Protein AF-A0A1S3IAP3-F1 (afdb_monomer_lite)

Structure (mmCIF, N/CA/C/O backbone):
data_AF-A0A1S3IAP3-F1
#
_entry.id   AF-A0A1S3IAP3-F1
#
loop_
_atom_site.group_PDB
_atom_site.id
_atom_site.type_symbol
_atom_site.label_atom_id
_atom_site.label_alt_id
_atom_site.label_comp_id
_atom_site.label_asym_id
_atom_site.label_entity_id
_atom_site.label_seq_id
_atom_site.pdbx_PDB_ins_code
_atom_site.Cartn_x
_atom_site.Cartn_y
_atom_site.Cartn_z
_atom_site.occupancy
_atom_site.B_iso_or_equiv
_atom_site.auth_seq_id
_atom_site.auth_comp_id
_atom_site.auth_asym_id
_atom_site.auth_atom_id
_atom_site.pdbx_PDB_model_num
ATOM 1 N N . MET A 1 1 ? -12.483 -62.844 -21.477 1.00 34.81 1 MET A N 1
ATOM 2 C CA . MET A 1 1 ? -11.259 -63.669 -21.471 1.00 34.81 1 MET A CA 1
ATOM 3 C C . MET A 1 1 ? -10.200 -62.891 -22.234 1.00 34.81 1 MET A C 1
ATOM 5 O O . MET A 1 1 ? -10.450 -62.640 -23.399 1.00 34.81 1 MET A O 1
ATOM 9 N N . ALA A 1 2 ? -9.121 -62.498 -21.538 1.00 40.97 2 ALA A N 1
ATOM 10 C CA . ALA A 1 2 ? -7.840 -61.947 -22.022 1.00 40.97 2 ALA A CA 1
ATOM 11 C C . ALA A 1 2 ? -7.848 -60.667 -22.893 1.00 40.97 2 ALA A C 1
ATOM 13 O O . ALA A 1 2 ? -8.677 -60.525 -23.773 1.00 40.97 2 ALA A O 1
ATOM 14 N N . MET A 1 3 ? -6.914 -59.718 -22.803 1.00 43.91 3 MET A N 1
ATOM 15 C CA . MET A 1 3 ? -5.877 -59.327 -21.836 1.00 43.91 3 MET A CA 1
ATOM 16 C C . MET A 1 3 ? -5.305 -57.982 -22.356 1.00 43.91 3 MET A C 1
ATOM 18 O O . MET A 1 3 ? -5.025 -57.879 -23.541 1.00 43.91 3 MET A O 1
ATOM 22 N N . MET A 1 4 ? -5.073 -57.038 -21.436 1.00 47.75 4 MET A N 1
ATOM 23 C CA . MET A 1 4 ? -3.884 -56.169 -21.285 1.00 47.75 4 MET A CA 1
ATOM 24 C C . MET A 1 4 ? -3.451 -55.109 -22.322 1.00 47.75 4 MET A C 1
ATOM 26 O O . MET A 1 4 ? -3.447 -55.309 -23.528 1.00 47.75 4 MET A O 1
ATOM 30 N N . GLY A 1 5 ? -2.920 -54.014 -21.755 1.00 38.62 5 GLY A N 1
ATOM 31 C CA . GLY A 1 5 ? -2.067 -53.009 -22.403 1.00 38.62 5 GLY A CA 1
ATOM 32 C C . GLY A 1 5 ? -2.222 -51.613 -21.781 1.00 38.62 5 GLY A C 1
ATOM 33 O O . GLY A 1 5 ? -2.764 -50.726 -22.419 1.00 38.62 5 GLY A O 1
ATOM 34 N N . ASN A 1 6 ? -2.037 -51.459 -20.464 1.00 42.66 6 ASN A N 1
ATOM 35 C CA . ASN A 1 6 ? -0.912 -50.733 -19.841 1.00 42.66 6 ASN A CA 1
ATOM 36 C C . ASN A 1 6 ? -0.518 -49.390 -20.493 1.00 42.66 6 ASN A C 1
ATOM 38 O O . ASN A 1 6 ? 0.236 -49.363 -21.459 1.00 42.66 6 ASN A O 1
ATOM 42 N N . GLY A 1 7 ? -0.904 -48.290 -19.841 1.00 36.81 7 GLY A N 1
ATOM 43 C CA . GLY A 1 7 ? -0.199 -47.008 -19.883 1.00 36.81 7 GLY A CA 1
ATOM 44 C C . GLY A 1 7 ? 0.104 -46.584 -18.448 1.00 36.81 7 GLY A C 1
ATOM 45 O O . GLY A 1 7 ? -0.775 -46.085 -17.753 1.00 36.81 7 GLY A O 1
ATOM 46 N N . HIS A 1 8 ? 1.316 -46.883 -17.979 1.00 34.72 8 HIS A N 1
ATOM 47 C CA . HIS A 1 8 ? 1.841 -46.368 -16.719 1.00 34.72 8 HIS A CA 1
ATOM 48 C C . HIS A 1 8 ? 2.281 -44.914 -16.916 1.00 34.72 8 HIS A C 1
ATOM 50 O O . HIS A 1 8 ? 3.055 -44.638 -17.823 1.00 34.72 8 HIS A O 1
ATOM 56 N N . SER A 1 9 ? 1.837 -44.073 -15.983 1.00 40.88 9 SER A N 1
ATOM 57 C CA . SER A 1 9 ? 2.619 -43.051 -15.280 1.00 40.88 9 SER A CA 1
ATOM 58 C C . SER A 1 9 ? 3.345 -41.987 -16.106 1.00 40.88 9 SER A C 1
ATOM 60 O O . SER A 1 9 ? 4.459 -42.218 -16.558 1.00 40.88 9 SER A O 1
ATOM 62 N N . GLU A 1 10 ? 2.839 -40.757 -16.045 1.00 35.25 10 GLU A N 1
ATOM 63 C CA . GLU A 1 10 ? 3.710 -39.596 -15.845 1.00 35.25 10 GLU A CA 1
ATOM 64 C C . GLU A 1 10 ? 3.223 -38.838 -14.605 1.00 35.25 10 GLU A C 1
ATOM 66 O O . GLU A 1 10 ? 2.123 -38.293 -14.549 1.00 35.25 10 GLU A O 1
ATOM 71 N N . ASN A 1 11 ? 4.043 -38.925 -13.556 1.00 42.56 11 ASN A N 1
ATOM 72 C CA . ASN A 1 11 ? 3.996 -38.043 -12.404 1.00 42.56 11 ASN A CA 1
ATOM 73 C C . ASN A 1 11 ? 4.463 -36.666 -12.879 1.00 42.56 11 ASN A C 1
ATOM 75 O O . ASN A 1 11 ? 5.667 -36.410 -12.899 1.00 42.56 11 ASN A O 1
ATOM 79 N N . ASP A 1 12 ? 3.534 -35.773 -13.202 1.00 37.31 12 ASP A N 1
ATOM 80 C CA . ASP A 1 12 ? 3.848 -34.349 -13.246 1.00 37.31 12 ASP A CA 1
ATOM 81 C C . ASP A 1 12 ? 3.855 -33.818 -11.817 1.00 37.31 12 ASP A C 1
ATOM 83 O O . ASP A 1 12 ? 2.890 -33.263 -11.292 1.00 37.31 12 ASP A O 1
ATOM 87 N N . GLN A 1 13 ? 5.000 -34.014 -11.172 1.00 49.41 13 GLN A N 1
ATOM 88 C CA . GLN A 1 13 ? 5.399 -33.229 -10.022 1.00 49.41 13 GLN A CA 1
ATOM 89 C C . GLN A 1 13 ? 5.655 -31.793 -10.497 1.00 49.41 13 GLN A C 1
ATOM 91 O O . GLN A 1 13 ? 6.796 -31.362 -10.658 1.00 49.41 13 GLN A O 1
ATOM 96 N N . GLN A 1 14 ? 4.583 -31.038 -10.741 1.00 45.03 14 GLN A N 1
ATOM 97 C CA . GLN A 1 14 ? 4.664 -29.586 -10.788 1.00 45.03 14 GLN A CA 1
ATOM 98 C C . GLN A 1 14 ? 4.862 -29.105 -9.356 1.00 45.03 14 GLN A C 1
ATOM 100 O O . GLN A 1 14 ? 3.921 -28.859 -8.607 1.00 45.03 14 GLN A O 1
ATOM 105 N N . ASN A 1 15 ? 6.138 -29.011 -8.983 1.00 41.91 15 ASN A N 1
ATOM 106 C CA . ASN A 1 15 ? 6.604 -28.121 -7.936 1.00 41.91 15 ASN A CA 1
ATOM 107 C C . ASN A 1 15 ? 6.193 -26.697 -8.340 1.00 41.91 15 ASN A C 1
ATOM 109 O O . ASN A 1 15 ? 6.953 -25.985 -8.997 1.00 41.91 15 ASN A O 1
ATOM 113 N N . GLY A 1 16 ? 4.964 -26.310 -8.001 1.00 41.41 16 GLY A N 1
ATOM 114 C CA . GLY A 1 16 ? 4.603 -24.910 -7.893 1.00 41.41 16 GLY A CA 1
ATOM 115 C C . GLY A 1 16 ? 5.499 -24.332 -6.813 1.00 41.41 16 GLY A C 1
ATOM 116 O O . GLY A 1 16 ? 5.440 -24.757 -5.662 1.00 41.41 16 GLY A O 1
ATOM 117 N N . LEU A 1 17 ? 6.408 -23.445 -7.199 1.00 49.69 17 LEU A N 1
ATOM 118 C CA . LEU A 1 17 ? 7.037 -22.559 -6.239 1.00 49.69 17 LEU A CA 1
ATOM 119 C C . LEU A 1 17 ? 5.886 -21.736 -5.664 1.00 49.69 17 LEU A C 1
ATOM 121 O O . LEU A 1 17 ? 5.361 -20.854 -6.339 1.00 49.69 17 LEU A O 1
ATOM 125 N N . ASP A 1 18 ? 5.422 -22.106 -4.474 1.00 51.38 18 ASP A N 1
ATOM 126 C CA . ASP A 1 18 ? 4.515 -21.276 -3.699 1.00 51.38 18 ASP A CA 1
ATOM 127 C C . ASP A 1 18 ? 5.297 -20.000 -3.343 1.00 51.38 18 ASP A C 1
ATOM 129 O O . ASP A 1 18 ? 5.931 -19.909 -2.290 1.00 51.38 18 ASP A O 1
ATOM 133 N N . ASP A 1 19 ? 5.273 -19.011 -4.243 1.00 53.91 19 ASP A N 1
ATOM 134 C CA . ASP A 1 19 ? 5.848 -17.667 -4.057 1.00 53.91 19 ASP A CA 1
ATOM 135 C C . ASP A 1 19 ? 5.247 -16.949 -2.823 1.00 53.91 19 ASP A C 1
ATOM 137 O O . ASP A 1 19 ? 5.746 -15.914 -2.379 1.00 53.91 19 ASP A O 1
ATOM 141 N N . ASP A 1 20 ? 4.202 -17.534 -2.229 1.00 66.88 20 ASP A N 1
ATOM 142 C CA . ASP A 1 20 ? 3.494 -17.073 -1.039 1.00 66.88 20 ASP A CA 1
ATOM 143 C C . ASP A 1 20 ? 4.050 -17.633 0.291 1.00 66.88 20 ASP A C 1
ATOM 145 O O . ASP A 1 20 ? 3.582 -17.237 1.367 1.00 66.88 20 ASP A O 1
ATOM 149 N N . VAL A 1 21 ? 5.045 -18.535 0.275 1.00 76.06 21 VAL A N 1
ATOM 150 C CA . VAL A 1 21 ? 5.647 -19.053 1.518 1.00 76.06 21 VAL A CA 1
ATOM 151 C C . VAL A 1 21 ? 6.602 -18.017 2.102 1.00 76.06 21 VAL A C 1
ATOM 153 O O . VAL A 1 21 ? 7.780 -17.928 1.759 1.00 76.06 21 VAL A O 1
ATOM 156 N N . ILE A 1 22 ? 6.083 -17.232 3.043 1.00 79.38 22 ILE A N 1
ATOM 157 C CA . ILE A 1 22 ? 6.888 -16.339 3.877 1.00 79.38 22 ILE A CA 1
ATOM 158 C C . ILE A 1 22 ? 7.866 -17.199 4.692 1.00 79.38 22 ILE A C 1
ATOM 160 O O . ILE A 1 22 ? 7.407 -18.034 5.478 1.00 79.38 22 ILE A O 1
ATOM 164 N N . PRO A 1 23 ? 9.192 -16.996 4.576 1.00 86.88 23 PRO A N 1
ATOM 165 C CA . PRO A 1 23 ? 10.137 -17.803 5.331 1.00 86.88 23 PRO A CA 1
ATOM 166 C C . PRO A 1 23 ? 9.938 -17.613 6.841 1.00 86.88 23 PRO A C 1
ATOM 168 O O . PRO A 1 23 ? 9.721 -16.492 7.309 1.00 86.88 23 PRO A O 1
ATOM 171 N N . GLU A 1 24 ? 10.046 -18.701 7.607 1.00 81.50 24 GLU A N 1
ATOM 172 C CA . GLU A 1 24 ? 9.857 -18.714 9.070 1.00 81.50 24 GLU A CA 1
ATOM 173 C C . GLU A 1 24 ? 10.709 -17.655 9.791 1.00 81.50 24 GLU A C 1
ATOM 175 O O . GLU A 1 24 ? 10.242 -16.981 10.711 1.00 81.50 24 GLU A O 1
ATOM 180 N N . GLU A 1 25 ? 11.927 -17.416 9.298 1.00 86.81 25 GLU A N 1
ATOM 181 C CA . GLU A 1 25 ? 12.835 -16.368 9.788 1.00 86.81 25 GLU A CA 1
ATOM 182 C C . GLU A 1 25 ? 12.230 -14.949 9.754 1.00 86.81 25 GLU A C 1
ATOM 184 O O . GLU A 1 25 ? 12.555 -14.114 10.599 1.00 86.81 25 GLU A O 1
ATOM 189 N N . TRP A 1 26 ? 11.308 -14.664 8.828 1.00 90.88 26 TRP A N 1
ATOM 190 C CA . TRP A 1 26 ? 10.674 -13.349 8.694 1.00 90.88 26 TRP A CA 1
ATOM 191 C C . TRP A 1 26 ? 9.426 -13.189 9.557 1.00 90.88 26 TRP A C 1
ATOM 193 O O . TRP A 1 26 ? 8.961 -12.058 9.747 1.00 90.88 26 TRP A O 1
ATOM 203 N N . LEU A 1 27 ? 8.863 -14.273 10.102 1.00 91.19 27 LEU A N 1
ATOM 204 C CA . LEU A 1 27 ? 7.590 -14.200 10.820 1.00 91.19 27 LEU A CA 1
ATOM 205 C C . LEU A 1 27 ? 7.675 -13.317 12.064 1.00 91.19 27 LEU A C 1
ATOM 207 O O . LEU A 1 27 ? 6.734 -12.570 12.348 1.00 91.19 27 LEU A O 1
ATOM 211 N N . GLU A 1 28 ? 8.789 -13.365 12.793 1.00 92.56 28 GLU A N 1
ATOM 212 C CA . GLU A 1 28 ? 8.996 -12.512 13.966 1.00 92.56 28 GLU A CA 1
ATOM 213 C C . GLU A 1 28 ? 9.052 -11.032 13.589 1.00 92.56 28 GLU A C 1
ATOM 215 O O . GLU A 1 28 ? 8.376 -10.203 14.204 1.00 92.56 28 GLU A O 1
ATOM 220 N N . GLU A 1 29 ? 9.782 -10.700 12.526 1.00 94.00 29 GLU A N 1
ATOM 221 C CA . GLU A 1 29 ? 9.898 -9.332 12.029 1.00 94.00 29 GLU A CA 1
ATOM 222 C C . GLU A 1 29 ? 8.550 -8.808 11.511 1.00 94.00 29 GLU A C 1
ATOM 224 O O . GLU A 1 29 ? 8.165 -7.670 11.791 1.00 94.00 29 GLU A O 1
ATOM 229 N N . ILE A 1 30 ? 7.771 -9.647 10.826 1.00 92.62 30 ILE A N 1
ATOM 230 C CA . ILE A 1 30 ? 6.413 -9.306 10.384 1.00 92.62 30 ILE A CA 1
ATOM 231 C C . ILE A 1 30 ? 5.500 -9.054 11.585 1.00 92.62 30 ILE A C 1
ATOM 233 O O . ILE A 1 30 ? 4.775 -8.054 11.597 1.00 92.62 30 ILE A O 1
ATOM 237 N N . ARG A 1 31 ? 5.543 -9.914 12.614 1.00 94.06 31 ARG A N 1
ATOM 238 C CA . ARG A 1 31 ? 4.785 -9.705 13.859 1.00 94.06 31 ARG A CA 1
ATOM 239 C C . ARG A 1 31 ? 5.180 -8.385 14.519 1.00 94.06 31 ARG A C 1
ATOM 241 O O . ARG A 1 31 ? 4.299 -7.604 14.881 1.00 94.06 31 ARG A O 1
ATOM 248 N N . ARG A 1 32 ? 6.482 -8.097 14.615 1.00 96.06 32 ARG A N 1
ATOM 249 C CA . ARG A 1 32 ? 7.010 -6.849 15.183 1.00 96.06 32 ARG A CA 1
ATOM 250 C C . ARG A 1 32 ? 6.515 -5.622 14.414 1.00 96.06 32 ARG A C 1
ATOM 252 O O . ARG A 1 32 ? 6.041 -4.668 15.031 1.00 96.06 32 ARG A O 1
ATOM 259 N N . ARG A 1 33 ? 6.568 -5.651 13.078 1.00 95.06 33 ARG A N 1
ATOM 260 C CA . ARG A 1 33 ? 6.071 -4.564 12.214 1.00 95.06 33 ARG A CA 1
ATOM 261 C C . ARG A 1 33 ? 4.568 -4.351 12.371 1.00 95.06 33 ARG A C 1
ATOM 263 O O . ARG A 1 33 ? 4.140 -3.214 12.554 1.00 95.06 33 ARG A O 1
ATOM 270 N N . LYS A 1 34 ? 3.774 -5.428 12.356 1.00 93.44 34 LYS A N 1
ATOM 271 C CA . LYS A 1 34 ? 2.315 -5.359 12.557 1.00 93.44 34 LYS A CA 1
ATOM 272 C C . LYS A 1 34 ? 1.960 -4.760 13.920 1.00 93.44 34 LYS A C 1
ATOM 274 O O . LYS A 1 34 ? 1.094 -3.891 13.986 1.00 93.44 34 LYS A O 1
ATOM 279 N N . LYS A 1 35 ? 2.663 -5.171 14.982 1.00 95.75 35 LYS A N 1
ATOM 280 C CA . LYS A 1 35 ? 2.482 -4.622 16.332 1.00 95.75 35 LYS A CA 1
ATOM 281 C C . LYS A 1 35 ? 2.754 -3.116 16.372 1.00 95.75 35 LYS A C 1
ATOM 283 O O . LYS A 1 35 ? 1.900 -2.367 16.833 1.00 95.75 35 LYS A O 1
ATOM 288 N N . LEU A 1 36 ? 3.886 -2.674 15.820 1.00 95.00 36 LEU A N 1
ATOM 289 C CA . LEU A 1 36 ? 4.257 -1.256 15.783 1.00 95.00 36 LEU A CA 1
ATOM 290 C C . LEU A 1 36 ? 3.219 -0.398 15.042 1.00 95.00 36 LEU A C 1
ATOM 292 O O . LEU A 1 36 ? 2.879 0.691 15.500 1.00 95.00 36 LEU A O 1
ATOM 296 N N . VAL A 1 37 ? 2.692 -0.892 13.918 1.00 90.12 37 VAL A N 1
ATOM 297 C CA . VAL A 1 37 ? 1.625 -0.201 13.179 1.00 90.12 37 VAL A CA 1
ATOM 298 C C . VAL A 1 37 ? 0.346 -0.115 14.016 1.00 90.12 37 VAL A C 1
ATOM 300 O O . VAL A 1 37 ? -0.242 0.961 14.093 1.00 90.12 37 VAL A O 1
ATOM 303 N N . SER A 1 38 ? -0.057 -1.202 14.685 1.00 89.81 38 SER A N 1
ATOM 304 C CA . SER A 1 38 ? -1.244 -1.211 15.556 1.00 89.81 38 SER A CA 1
ATOM 305 C C . SER A 1 38 ? -1.135 -0.179 16.678 1.00 89.81 38 SER A C 1
ATOM 307 O O . SER A 1 38 ? -2.026 0.652 16.839 1.00 89.81 38 SER A O 1
ATOM 309 N N . GLU A 1 39 ? -0.012 -0.176 17.401 1.00 93.06 39 GLU A N 1
ATOM 310 C CA . GLU A 1 39 ? 0.241 0.750 18.512 1.00 93.06 39 GLU A CA 1
ATOM 311 C C . GLU A 1 39 ? 0.240 2.213 18.046 1.00 93.06 39 GLU A C 1
ATOM 313 O O . GLU A 1 39 ? -0.314 3.090 18.714 1.00 93.06 39 GLU A O 1
ATOM 318 N N . ALA A 1 40 ? 0.820 2.491 16.874 1.00 90.38 40 ALA A N 1
ATOM 319 C CA . ALA A 1 40 ? 0.783 3.823 16.283 1.00 90.38 40 ALA A CA 1
ATOM 320 C C . ALA A 1 40 ? -0.655 4.244 15.931 1.00 90.38 40 ALA A C 1
ATOM 322 O O . ALA A 1 40 ? -1.085 5.335 16.310 1.00 90.38 40 ALA A O 1
ATOM 323 N N . CYS A 1 41 ? -1.421 3.386 15.252 1.00 85.38 41 CYS A N 1
ATOM 324 C CA . CYS A 1 41 ? -2.815 3.662 14.895 1.00 85.38 41 CYS A CA 1
ATOM 325 C C . CYS A 1 41 ? -3.698 3.912 16.129 1.00 85.38 41 CYS A C 1
ATOM 327 O O . CYS A 1 41 ? -4.508 4.844 16.131 1.00 85.38 41 CYS A O 1
ATOM 329 N N . GLU A 1 42 ? -3.512 3.128 17.195 1.00 87.75 42 GLU A N 1
ATOM 330 C CA . GLU A 1 42 ? -4.200 3.313 18.477 1.00 87.75 42 GLU A CA 1
ATOM 331 C C . GLU A 1 42 ? -3.848 4.658 19.118 1.00 87.75 42 GLU A C 1
ATOM 333 O O . GLU A 1 42 ? -4.742 5.420 19.498 1.00 87.75 42 GLU A O 1
ATOM 338 N N . LYS A 1 43 ? -2.553 4.996 19.172 1.00 89.31 43 LYS A N 1
ATOM 339 C CA . LYS A 1 43 ? -2.064 6.257 19.745 1.00 89.31 43 LYS A CA 1
ATOM 340 C C . LYS A 1 43 ? -2.643 7.481 19.041 1.00 89.31 43 LYS A C 1
ATOM 342 O O . LYS A 1 43 ? -3.042 8.437 19.705 1.00 89.31 43 LYS A O 1
ATOM 347 N N . TYR A 1 44 ? -2.681 7.467 17.710 1.00 83.12 44 TYR A N 1
ATOM 348 C CA . TYR A 1 44 ? -3.148 8.608 16.919 1.00 83.12 44 TYR A CA 1
ATOM 349 C C . TYR A 1 44 ? -4.664 8.606 16.680 1.00 83.12 44 TYR A C 1
ATOM 351 O O . TYR A 1 44 ? -5.150 9.471 15.953 1.00 83.12 44 TYR A O 1
ATOM 359 N N . LYS A 1 45 ? -5.412 7.675 17.303 1.00 69.06 45 LYS A N 1
ATOM 360 C CA . LYS A 1 45 ? -6.866 7.500 17.137 1.00 69.06 45 LYS A CA 1
ATOM 361 C C . LYS A 1 45 ? -7.279 7.625 15.675 1.00 69.06 45 LYS A C 1
ATOM 363 O O . LYS A 1 45 ? -8.243 8.327 15.363 1.00 69.06 45 LYS A O 1
ATOM 368 N N . SER A 1 46 ? -6.524 6.988 14.779 1.00 68.00 46 SER A N 1
ATOM 369 C CA . SER A 1 46 ? -6.876 6.972 13.365 1.00 68.00 46 SER A CA 1
ATOM 370 C C . SER A 1 46 ? -8.295 6.427 13.277 1.00 68.00 46 SER A C 1
ATOM 372 O O . SER A 1 46 ? -8.529 5.263 13.615 1.00 68.00 46 SER A O 1
ATOM 374 N N . VAL A 1 47 ? -9.248 7.296 12.927 1.00 68.88 47 VAL A N 1
ATOM 375 C CA . VAL A 1 47 ? -10.637 6.898 12.725 1.00 68.88 47 VAL A CA 1
ATOM 376 C C . VAL A 1 47 ? -10.574 5.735 11.750 1.00 68.88 47 VAL A C 1
ATOM 378 O O . VAL A 1 47 ? -9.960 5.851 10.689 1.00 68.88 47 VAL A O 1
ATOM 381 N N . LYS A 1 48 ? -11.126 4.585 12.143 1.00 70.31 48 LYS A N 1
ATOM 382 C CA . LYS A 1 48 ? -11.256 3.443 11.241 1.00 70.31 48 LYS A CA 1
ATOM 383 C C . LYS A 1 48 ? -12.307 3.829 10.211 1.00 70.31 48 LYS A C 1
ATOM 385 O O . LYS A 1 48 ? -13.485 3.535 10.388 1.00 70.31 48 LYS A O 1
ATOM 390 N N . ILE A 1 49 ? -11.890 4.586 9.202 1.00 72.62 49 ILE A N 1
ATOM 391 C CA . ILE A 1 49 ? -12.768 5.002 8.123 1.00 72.62 49 ILE A CA 1
ATOM 392 C C . ILE A 1 49 ? -12.974 3.767 7.246 1.00 72.62 49 ILE A C 1
ATOM 394 O O . ILE A 1 49 ? -11.987 3.169 6.805 1.00 72.62 49 ILE A O 1
ATOM 398 N N . PRO A 1 50 ? -14.224 3.335 7.025 1.00 77.06 50 PRO A N 1
ATOM 399 C CA . PRO A 1 50 ? -14.492 2.257 6.093 1.00 77.06 50 PRO A CA 1
ATOM 400 C C . PRO A 1 50 ? -13.970 2.648 4.708 1.00 77.06 50 PRO A C 1
ATOM 402 O O . PRO A 1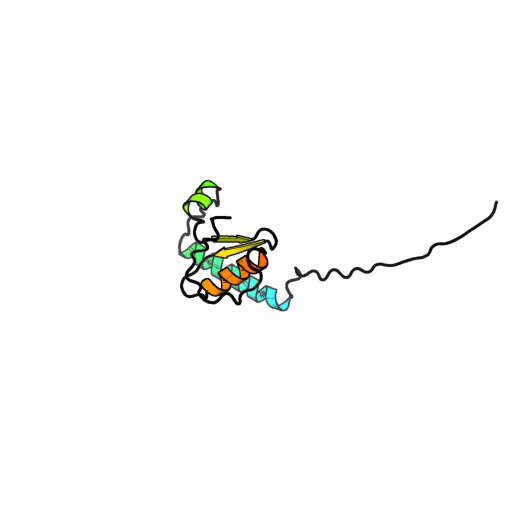 50 ? -14.256 3.741 4.223 1.00 77.06 50 PRO A O 1
ATOM 405 N N . LEU A 1 51 ? -13.227 1.750 4.062 1.00 78.69 51 LEU A N 1
ATOM 406 C CA . LEU A 1 51 ? 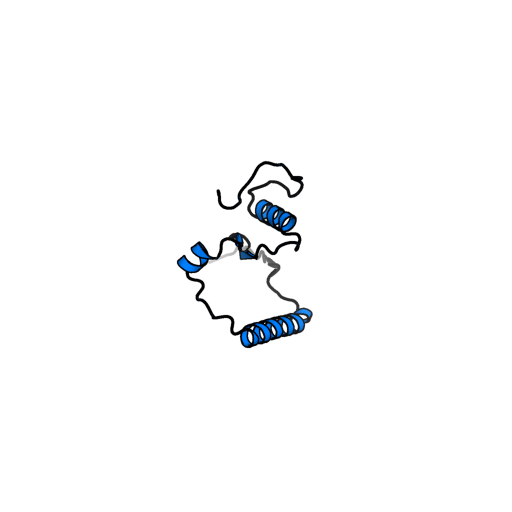-12.767 1.921 2.682 1.00 78.69 51 LEU A CA 1
ATOM 407 C C . LEU A 1 51 ? -13.939 1.695 1.711 1.00 78.69 51 LEU A C 1
ATOM 409 O O . LEU A 1 51 ? -13.970 0.708 0.977 1.00 78.69 51 LEU A O 1
ATOM 413 N N . THR A 1 52 ? -14.949 2.568 1.751 1.00 87.94 52 THR A N 1
ATOM 414 C CA . THR A 1 52 ? -16.069 2.517 0.802 1.00 87.94 52 THR A CA 1
ATOM 415 C C . THR A 1 52 ? -15.622 2.998 -0.576 1.00 87.94 52 THR A C 1
ATOM 417 O O . THR A 1 52 ? -14.595 3.668 -0.718 1.00 87.94 52 THR A O 1
ATOM 420 N N . LYS A 1 53 ? -16.404 2.683 -1.615 1.00 85.88 53 LYS A N 1
ATOM 421 C CA . LYS A 1 53 ? -16.119 3.157 -2.977 1.00 85.88 53 LYS A CA 1
ATOM 422 C C . LYS A 1 53 ? -16.093 4.684 -3.044 1.00 85.88 53 LYS A C 1
ATOM 424 O O . LYS A 1 53 ? -15.248 5.248 -3.729 1.00 85.88 53 LYS A O 1
ATOM 429 N N . GLU A 1 54 ? -16.981 5.342 -2.307 1.00 89.06 54 GLU A N 1
ATOM 430 C CA . GLU A 1 54 ? -17.078 6.800 -2.210 1.00 89.06 54 GLU A CA 1
ATOM 431 C C . GLU A 1 54 ? -15.832 7.371 -1.534 1.00 89.06 54 GLU A C 1
ATOM 433 O O . GLU A 1 54 ? -15.196 8.270 -2.082 1.00 89.06 54 GLU A O 1
ATOM 438 N N . TRP A 1 55 ? -15.410 6.781 -0.409 1.00 87.25 55 TRP A N 1
ATOM 439 C CA . TRP A 1 55 ? -14.194 7.209 0.276 1.00 87.25 55 TRP A CA 1
ATOM 440 C C . TRP A 1 55 ? -12.959 7.054 -0.613 1.00 87.25 55 TRP A C 1
ATOM 442 O O . TRP A 1 55 ? -12.150 7.974 -0.693 1.00 87.25 55 TRP A O 1
ATOM 452 N N . ILE A 1 56 ? -12.823 5.921 -1.314 1.00 85.25 56 ILE A N 1
ATOM 453 C CA . ILE A 1 56 ? -11.711 5.677 -2.245 1.00 85.25 56 ILE A CA 1
ATOM 454 C C . ILE A 1 56 ? -11.764 6.661 -3.417 1.00 85.25 56 ILE A C 1
ATOM 456 O O . ILE A 1 56 ? -10.726 7.157 -3.842 1.00 85.25 56 ILE A O 1
ATOM 460 N N . LYS A 1 57 ? -12.952 6.995 -3.924 1.00 85.44 57 LYS A N 1
ATOM 461 C CA . LYS A 1 57 ? -13.100 7.992 -4.990 1.00 85.44 57 LYS A CA 1
ATOM 462 C C . LYS A 1 57 ? -12.632 9.380 -4.544 1.00 85.44 57 LYS A C 1
ATOM 464 O O . LYS A 1 57 ? -12.002 10.086 -5.325 1.00 85.44 57 LYS A O 1
ATOM 469 N N . GLU A 1 58 ? -12.933 9.763 -3.307 1.00 87.75 58 GLU A N 1
ATOM 470 C CA . GLU A 1 58 ? -12.594 11.080 -2.756 1.00 87.75 58 GLU A CA 1
ATOM 471 C C . GLU A 1 58 ? -11.150 11.170 -2.243 1.00 87.75 58 GLU A C 1
ATOM 473 O O . GLU A 1 58 ? -10.517 12.215 -2.366 1.00 87.75 58 GLU A O 1
ATOM 478 N N . ASN A 1 59 ? -10.617 10.080 -1.685 1.00 84.69 59 ASN A N 1
ATOM 479 C CA . ASN A 1 59 ? -9.363 10.081 -0.924 1.00 84.69 59 ASN A CA 1
ATOM 480 C C . ASN A 1 59 ? -8.302 9.137 -1.492 1.00 84.69 59 ASN A C 1
ATOM 482 O O . ASN A 1 59 ? -7.133 9.270 -1.156 1.00 84.69 59 ASN A O 1
ATOM 486 N N . GLY A 1 60 ? -8.664 8.184 -2.348 1.00 85.94 60 GLY A N 1
ATOM 487 C CA . GLY A 1 60 ? -7.753 7.192 -2.932 1.00 85.94 60 GLY A CA 1
ATOM 488 C C . GLY A 1 60 ? -6.904 7.739 -4.073 1.00 85.94 60 GLY A C 1
ATOM 489 O O . GLY A 1 60 ? -6.243 6.988 -4.784 1.00 85.94 60 GLY A O 1
ATOM 490 N N . ASP A 1 61 ? -6.908 9.053 -4.264 1.00 87.50 61 ASP A N 1
ATOM 491 C CA . ASP A 1 61 ? -6.250 9.720 -5.364 1.00 87.50 61 ASP A CA 1
ATOM 492 C C . ASP A 1 61 ? -4.743 9.366 -5.388 1.00 87.50 61 ASP A C 1
ATOM 494 O O . ASP A 1 61 ? -4.194 9.055 -6.447 1.00 87.50 61 ASP A O 1
ATOM 498 N N . HIS A 1 62 ? -4.087 9.347 -4.234 1.00 87.00 62 HIS A N 1
ATOM 499 C CA . HIS A 1 62 ? -2.679 9.032 -4.030 1.00 87.00 62 HIS A CA 1
ATOM 500 C C . HIS A 1 62 ? -2.349 7.537 -4.125 1.00 87.00 62 HIS A C 1
ATOM 502 O O . HIS A 1 62 ? -1.175 7.183 -4.016 1.00 87.00 62 HIS A O 1
ATOM 508 N N . LEU A 1 63 ? -3.334 6.671 -4.351 1.00 88.12 63 LEU A N 1
ATOM 509 C CA . LEU A 1 63 ? -3.129 5.242 -4.536 1.00 88.12 63 LEU A CA 1
ATOM 510 C C . LEU A 1 63 ? -2.953 4.907 -6.025 1.00 88.12 63 LEU A C 1
ATOM 512 O O . LEU A 1 63 ? -3.444 5.607 -6.913 1.00 88.12 63 LEU A O 1
ATOM 516 N N . ILE A 1 64 ? -2.198 3.848 -6.291 1.00 86.69 64 ILE A N 1
ATOM 517 C CA . ILE A 1 64 ? -2.106 3.161 -7.580 1.00 86.69 64 ILE A CA 1
ATOM 518 C C . ILE A 1 64 ? -2.442 1.705 -7.294 1.00 86.69 64 ILE A C 1
ATOM 520 O O . ILE A 1 64 ? -1.859 1.120 -6.379 1.00 86.69 64 ILE A O 1
ATOM 524 N N . VAL A 1 65 ? -3.394 1.156 -8.038 1.00 86.56 65 VAL A N 1
ATOM 525 C CA . VAL A 1 65 ? -3.864 -0.219 -7.872 1.00 86.56 65 VAL A CA 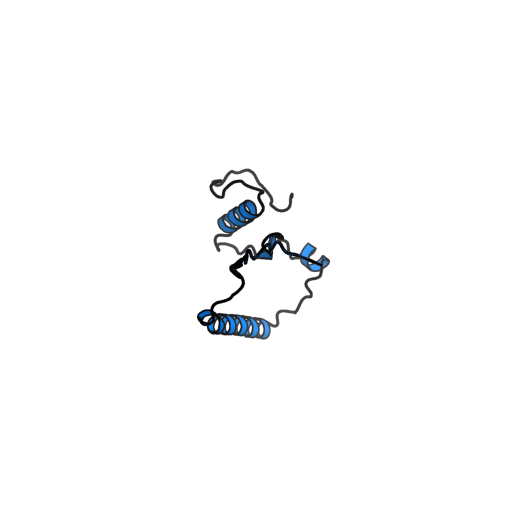1
ATOM 526 C C . VAL A 1 65 ? -3.462 -0.999 -9.111 1.00 86.56 65 VAL A C 1
ATOM 528 O O . VAL A 1 65 ? -3.732 -0.559 -10.224 1.00 86.56 65 VAL A O 1
ATOM 531 N N . GLU A 1 66 ? -2.791 -2.122 -8.894 1.00 87.25 66 GLU A N 1
ATOM 532 C CA . GLU A 1 66 ? -2.415 -3.069 -9.933 1.00 87.25 66 GLU A CA 1
ATOM 533 C C . GLU A 1 66 ? -3.050 -4.427 -9.608 1.00 87.25 66 GLU A C 1
ATOM 535 O O . GLU A 1 66 ? -2.611 -5.152 -8.705 1.00 87.25 66 GLU A O 1
ATOM 540 N N . ASP A 1 67 ? -4.127 -4.741 -10.327 1.00 85.12 67 ASP A N 1
ATOM 541 C CA . ASP A 1 67 ? -4.996 -5.882 -10.043 1.00 85.12 67 ASP A CA 1
ATOM 542 C C . ASP A 1 67 ? -4.377 -7.230 -10.418 1.00 85.12 67 ASP A C 1
ATOM 544 O O . ASP A 1 67 ? -4.708 -8.236 -9.775 1.00 85.12 67 ASP A O 1
ATOM 548 N N . GLN A 1 68 ? -3.491 -7.273 -11.419 1.00 85.44 68 GLN A N 1
ATOM 549 C CA . GLN A 1 68 ? -2.844 -8.506 -11.870 1.00 85.44 68 GLN A CA 1
ATOM 550 C C . GLN A 1 68 ? -1.943 -9.075 -10.773 1.00 85.44 68 GLN A C 1
ATOM 552 O O . GLN A 1 68 ? -2.001 -10.269 -10.490 1.00 85.44 68 GLN A O 1
ATOM 557 N N . TYR A 1 69 ? -1.170 -8.214 -10.108 1.00 85.94 69 TYR A N 1
ATOM 558 C CA . TYR A 1 69 ? -0.211 -8.616 -9.070 1.00 85.94 69 TYR A CA 1
ATOM 559 C C . TYR A 1 69 ? -0.713 -8.366 -7.642 1.00 85.94 69 TYR A C 1
ATOM 561 O O . TYR A 1 69 ? 0.033 -8.567 -6.687 1.00 85.94 69 TYR A O 1
ATOM 569 N N . LYS A 1 70 ? -1.965 -7.915 -7.476 1.00 87.44 70 LYS A N 1
ATOM 570 C CA . LYS A 1 70 ? -2.578 -7.602 -6.169 1.00 87.44 70 LYS A CA 1
ATOM 571 C C . LYS A 1 70 ? -1.778 -6.578 -5.354 1.00 87.44 70 LYS A C 1
ATOM 573 O O . LYS A 1 70 ? -1.714 -6.657 -4.126 1.00 87.44 70 LYS A O 1
ATOM 578 N N . ILE A 1 71 ? -1.193 -5.587 -6.031 1.00 87.69 71 ILE A N 1
ATOM 579 C CA . ILE A 1 71 ? -0.386 -4.537 -5.399 1.00 87.69 71 ILE A CA 1
ATOM 580 C C . ILE A 1 71 ? -1.205 -3.255 -5.269 1.00 87.69 71 ILE A C 1
ATOM 582 O O . ILE A 1 71 ? -1.818 -2.778 -6.223 1.00 87.69 71 ILE A O 1
ATOM 586 N N . ILE A 1 72 ? -1.144 -2.647 -4.084 1.00 88.81 72 ILE A N 1
ATOM 587 C CA . ILE A 1 72 ? -1.586 -1.271 -3.855 1.00 88.81 72 ILE A CA 1
ATOM 588 C C . ILE A 1 72 ? -0.366 -0.443 -3.464 1.00 88.81 72 ILE A C 1
ATOM 590 O O . ILE A 1 72 ? 0.314 -0.740 -2.481 1.00 88.81 72 ILE A O 1
ATOM 594 N N . TYR A 1 73 ? -0.103 0.623 -4.215 1.00 90.69 73 TYR A N 1
ATOM 595 C CA . TYR A 1 73 ? 0.993 1.545 -3.949 1.00 90.69 73 TYR A CA 1
ATOM 596 C C . TYR A 1 73 ? 0.481 2.923 -3.533 1.00 90.69 73 TYR A C 1
ATOM 598 O O . TYR A 1 73 ? -0.213 3.605 -4.285 1.00 90.69 73 TYR A O 1
ATOM 606 N N . CYS A 1 74 ? 0.878 3.359 -2.338 1.00 90.38 74 CYS A N 1
ATOM 607 C CA . CYS A 1 74 ? 0.640 4.712 -1.846 1.00 90.38 74 CYS A CA 1
ATOM 608 C C . CYS A 1 74 ? 1.773 5.647 -2.293 1.00 90.38 74 CYS A C 1
ATOM 610 O O . CYS A 1 74 ? 2.945 5.437 -1.971 1.00 90.38 74 CYS A O 1
ATOM 612 N N . ARG A 1 75 ? 1.429 6.713 -3.023 1.00 90.75 75 ARG A N 1
ATOM 613 C CA . ARG A 1 75 ? 2.389 7.711 -3.506 1.00 90.75 75 ARG A CA 1
ATOM 614 C C . ARG A 1 75 ? 2.885 8.593 -2.362 1.00 90.75 75 ARG A C 1
ATOM 616 O O . ARG A 1 75 ? 2.291 9.623 -2.056 1.00 90.75 75 ARG A O 1
ATOM 623 N N . VAL A 1 76 ? 4.040 8.244 -1.800 1.00 90.25 76 VAL A N 1
ATOM 624 C CA . VAL A 1 76 ? 4.688 9.028 -0.737 1.00 90.25 76 VAL A CA 1
ATOM 625 C C . VAL A 1 76 ? 5.729 9.993 -1.329 1.00 90.25 76 VAL A C 1
ATOM 627 O O . VAL A 1 76 ? 6.630 9.551 -2.053 1.00 90.25 76 VAL A O 1
ATOM 630 N N . PRO A 1 77 ? 5.676 11.307 -1.043 1.00 88.75 77 PRO A N 1
ATOM 631 C CA . PRO A 1 77 ? 6.686 12.256 -1.509 1.00 88.75 77 PRO A CA 1
ATOM 632 C C . PRO A 1 77 ? 8.115 11.839 -1.129 1.00 88.75 77 PRO A C 1
ATOM 634 O O . PRO A 1 77 ? 8.364 11.383 -0.020 1.00 88.75 77 PRO A O 1
ATOM 637 N N . LYS A 1 78 ? 9.063 12.015 -2.062 1.00 88.62 78 LYS A N 1
ATOM 638 C CA . LYS A 1 78 ? 10.514 11.786 -1.861 1.00 88.62 78 LYS A CA 1
ATOM 639 C C . LYS A 1 78 ? 10.935 10.349 -1.488 1.00 88.62 78 LYS A C 1
ATOM 641 O O . LYS A 1 78 ? 12.107 10.123 -1.230 1.00 88.62 78 LYS A O 1
ATOM 646 N N . SER A 1 79 ? 10.036 9.370 -1.587 1.00 89.50 79 SER A N 1
ATOM 647 C CA . SER A 1 79 ? 10.312 7.932 -1.386 1.00 89.50 79 SER A CA 1
ATOM 648 C C . SER A 1 79 ? 10.802 7.193 -2.647 1.00 89.50 79 SER A C 1
ATOM 650 O O . SER A 1 79 ? 10.774 5.968 -2.715 1.00 89.50 79 SER A O 1
ATOM 652 N N . GLY A 1 80 ? 11.177 7.928 -3.701 1.00 88.81 80 GLY A N 1
ATOM 653 C CA . GLY A 1 80 ? 11.387 7.345 -5.033 1.00 88.81 80 GLY A CA 1
ATOM 654 C C . GLY A 1 80 ? 10.090 7.111 -5.822 1.00 88.81 80 GLY A C 1
ATOM 655 O O . GLY A 1 80 ? 10.074 6.321 -6.759 1.00 88.81 80 GLY A O 1
ATOM 656 N N . ASN A 1 81 ? 9.007 7.819 -5.481 1.00 87.00 81 ASN A N 1
ATOM 657 C CA . ASN A 1 81 ? 7.677 7.707 -6.101 1.00 87.00 81 ASN A CA 1
ATOM 658 C C . ASN A 1 81 ? 7.678 7.685 -7.644 1.00 87.00 81 ASN A C 1
ATOM 660 O O . ASN A 1 81 ? 6.908 6.954 -8.253 1.00 87.00 81 ASN A O 1
ATOM 664 N N . THR A 1 82 ? 8.539 8.455 -8.316 1.00 88.00 82 THR A N 1
ATOM 665 C CA . THR A 1 82 ? 8.620 8.409 -9.789 1.00 88.00 82 THR A CA 1
ATOM 666 C C . THR A 1 82 ? 9.125 7.064 -10.306 1.00 88.00 82 THR A C 1
ATOM 668 O O . THR A 1 82 ? 8.581 6.553 -11.281 1.00 88.00 82 THR A O 1
ATOM 671 N N . SER A 1 83 ? 10.134 6.488 -9.656 1.00 89.00 83 SER A N 1
ATOM 672 C CA . SER A 1 83 ? 10.700 5.193 -10.037 1.00 89.00 83 SER A CA 1
ATOM 673 C C . SER A 1 83 ? 9.690 4.070 -9.810 1.00 89.00 83 SER A C 1
ATOM 675 O O . SER A 1 83 ? 9.435 3.293 -10.725 1.00 89.00 83 SER A O 1
ATOM 677 N N . TRP A 1 84 ? 9.037 4.049 -8.643 1.00 89.88 84 TRP A N 1
ATOM 678 C CA . TRP A 1 84 ? 7.985 3.074 -8.332 1.00 89.88 84 TRP A CA 1
ATOM 679 C C . TRP A 1 84 ? 6.798 3.162 -9.289 1.00 89.88 84 TRP A C 1
ATOM 681 O O . TRP A 1 84 ? 6.327 2.138 -9.768 1.00 89.88 84 TRP A O 1
ATOM 691 N N . LYS A 1 85 ? 6.362 4.376 -9.649 1.00 88.50 85 LYS A N 1
ATOM 692 C CA . LYS A 1 85 ? 5.321 4.563 -10.667 1.00 88.50 85 LYS A CA 1
ATOM 693 C C . LYS A 1 85 ? 5.689 3.931 -12.004 1.00 88.50 85 LYS A C 1
ATOM 695 O O . LYS A 1 85 ? 4.860 3.248 -12.584 1.00 88.50 85 LYS A O 1
ATOM 700 N N . ARG A 1 86 ? 6.916 4.148 -12.491 1.00 87.69 86 ARG A N 1
ATOM 701 C CA . ARG A 1 86 ? 7.373 3.545 -13.754 1.00 87.69 86 ARG A 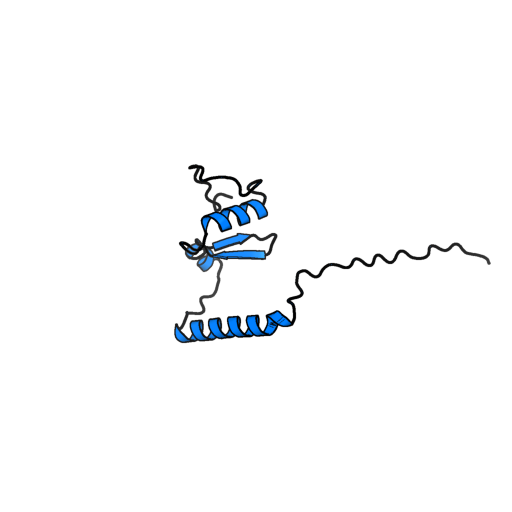CA 1
ATOM 702 C C . ARG A 1 86 ? 7.382 2.025 -13.675 1.00 87.69 86 ARG A C 1
ATOM 704 O O . ARG A 1 86 ? 6.906 1.386 -14.599 1.00 87.69 86 ARG A O 1
ATOM 711 N N . LEU A 1 87 ? 7.887 1.466 -12.574 1.00 89.31 87 LEU A N 1
ATOM 712 C CA . LEU A 1 87 ? 7.894 0.020 -12.373 1.00 89.31 87 LEU A CA 1
ATOM 713 C C . LEU A 1 87 ? 6.475 -0.553 -12.416 1.00 89.31 87 LEU A C 1
ATOM 715 O O . LEU A 1 87 ? 6.240 -1.508 -13.142 1.00 89.31 87 LEU A O 1
ATOM 719 N N . LEU A 1 88 ? 5.536 0.055 -11.689 1.00 89.25 88 LEU A N 1
ATOM 720 C CA . LEU A 1 88 ? 4.148 -0.404 -11.668 1.00 89.25 88 LEU A CA 1
ATOM 721 C C . LEU A 1 88 ? 3.512 -0.326 -13.057 1.00 89.25 88 LEU A C 1
ATOM 723 O O . LEU A 1 88 ? 2.964 -1.318 -13.503 1.00 89.25 88 LEU A O 1
ATOM 727 N N . LEU A 1 89 ? 3.682 0.785 -13.782 1.00 86.31 89 LEU A N 1
ATOM 728 C CA . LEU A 1 89 ? 3.182 0.911 -15.157 1.00 86.31 89 LEU A CA 1
ATOM 729 C C . LEU A 1 89 ? 3.783 -0.129 -16.113 1.00 86.31 89 LEU A C 1
ATOM 731 O O . LEU A 1 89 ? 3.096 -0.603 -17.015 1.00 86.31 89 LEU A O 1
ATOM 735 N N . ALA A 1 90 ? 5.064 -0.467 -15.940 1.00 87.50 90 ALA A N 1
ATOM 736 C CA . ALA A 1 90 ? 5.713 -1.499 -16.741 1.00 87.50 90 ALA A CA 1
ATOM 737 C C . ALA A 1 90 ? 5.148 -2.889 -16.420 1.00 87.50 90 ALA A C 1
ATOM 739 O O . ALA A 1 90 ? 4.865 -3.662 -17.330 1.00 87.50 90 ALA A O 1
ATOM 740 N N . LEU A 1 91 ? 4.917 -3.181 -15.135 1.00 86.12 91 LEU A N 1
ATOM 741 C CA . LEU A 1 91 ? 4.276 -4.420 -14.692 1.00 86.12 91 LEU A CA 1
ATOM 742 C C . LEU A 1 91 ? 2.852 -4.550 -15.254 1.00 86.12 91 LEU A C 1
ATOM 744 O O . LEU A 1 91 ? 2.495 -5.634 -15.712 1.00 86.12 91 LEU A O 1
ATOM 748 N N . SER A 1 92 ? 2.090 -3.453 -15.302 1.00 86.00 92 SER A N 1
ATOM 749 C CA . SER A 1 92 ? 0.758 -3.379 -15.924 1.00 86.00 92 SER A CA 1
ATOM 750 C C . SER A 1 92 ? 0.763 -3.562 -17.451 1.00 86.00 92 SER A C 1
ATOM 752 O O . SER A 1 92 ? -0.298 -3.552 -18.070 1.00 86.00 92 SER A O 1
ATOM 754 N N . GLY A 1 93 ? 1.936 -3.630 -18.094 1.00 87.31 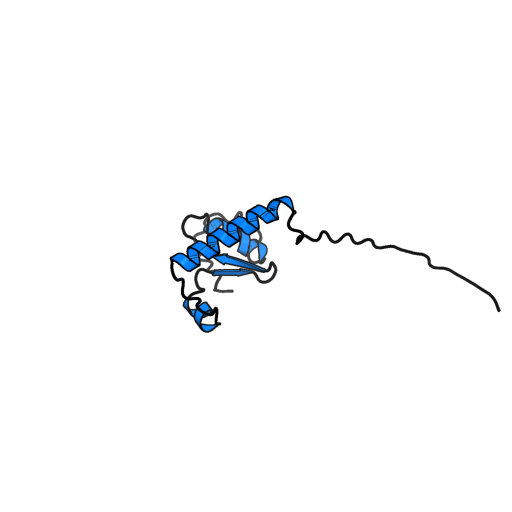93 GLY A N 1
ATOM 755 C CA . GLY A 1 93 ? 2.064 -3.689 -19.554 1.00 87.31 93 GLY A CA 1
ATOM 756 C C . GLY A 1 93 ? 1.755 -2.372 -20.277 1.00 87.31 93 GLY A C 1
ATOM 757 O O . GLY A 1 93 ? 1.616 -2.359 -21.497 1.00 87.31 93 GLY A O 1
ATOM 758 N N . ILE A 1 94 ? 1.655 -1.254 -19.549 1.00 85.00 94 ILE A N 1
ATOM 759 C CA . ILE A 1 94 ? 1.351 0.071 -20.116 1.00 85.00 94 ILE A CA 1
ATOM 760 C C . ILE A 1 94 ? 2.581 0.658 -20.817 1.00 85.00 94 ILE A C 1
ATOM 762 O O . ILE A 1 94 ? 2.466 1.356 -21.825 1.00 85.00 94 ILE A O 1
ATOM 766 N N . ILE A 1 95 ? 3.768 0.391 -20.270 1.00 86.19 95 ILE A N 1
ATOM 767 C CA . ILE A 1 95 ? 5.053 0.781 -20.855 1.00 86.19 95 ILE A CA 1
ATOM 768 C C . ILE A 1 95 ? 5.956 -0.447 -20.982 1.00 86.19 95 ILE A C 1
ATOM 770 O O . ILE A 1 95 ? 5.921 -1.338 -20.142 1.00 86.19 95 ILE A O 1
ATOM 774 N N . ASN A 1 96 ? 6.792 -0.480 -22.020 1.00 84.56 96 ASN A N 1
ATOM 775 C CA . ASN A 1 96 ? 7.634 -1.646 -22.316 1.00 84.56 96 ASN A CA 1
ATOM 776 C C . ASN A 1 96 ? 8.859 -1.768 -21.397 1.00 84.56 96 ASN A C 1
ATOM 778 O O . ASN A 1 96 ? 9.414 -2.852 -21.251 1.00 84.56 96 ASN A O 1
ATOM 782 N N . ASP A 1 97 ? 9.310 -0.660 -20.803 1.00 81.19 97 ASP A N 1
ATOM 783 C CA . ASP A 1 97 ? 10.435 -0.646 -19.877 1.00 81.19 97 ASP A CA 1
ATOM 784 C C . ASP A 1 97 ? 10.342 0.509 -18.868 1.00 81.19 97 ASP A C 1
ATOM 786 O O . ASP A 1 97 ? 9.480 1.387 -18.942 1.00 81.19 97 ASP A O 1
ATOM 790 N N . THR A 1 98 ? 11.270 0.522 -17.911 1.00 83.75 98 THR A N 1
ATOM 791 C CA . THR A 1 98 ? 11.411 1.605 -16.926 1.00 83.75 98 THR A CA 1
ATOM 792 C C . THR A 1 98 ? 12.444 2.661 -17.339 1.00 83.75 98 THR A C 1
ATOM 794 O O . THR A 1 98 ? 12.666 3.623 -16.593 1.00 83.75 98 THR A O 1
ATOM 797 N N . SER A 1 99 ? 13.059 2.505 -18.521 1.00 76.12 99 SER A N 1
ATOM 798 C CA . SER A 1 99 ? 14.168 3.325 -19.022 1.00 76.12 99 SER A CA 1
ATOM 799 C C . SER A 1 99 ? 13.720 4.701 -19.504 1.00 76.12 99 SER A C 1
ATOM 801 O O . SER A 1 99 ? 14.566 5.586 -19.639 1.00 76.12 99 SER A O 1
ATOM 803 N N . MET A 1 100 ? 12.403 4.892 -19.691 1.00 60.47 100 MET A N 1
ATOM 804 C CA . MET A 1 100 ? 11.731 6.161 -19.986 1.00 60.47 100 MET A CA 1
ATOM 805 C C . MET A 1 100 ? 12.190 7.269 -19.020 1.00 60.47 100 MET A C 1
ATOM 807 O O . MET A 1 100 ? 11.572 7.566 -17.987 1.00 60.47 100 MET A O 1
ATOM 811 N N . ALA A 1 101 ? 13.314 7.895 -19.375 1.00 49.56 101 ALA A N 1
ATOM 812 C CA . ALA A 1 101 ? 13.861 9.089 -18.763 1.00 49.56 101 ALA A CA 1
ATOM 813 C C . ALA A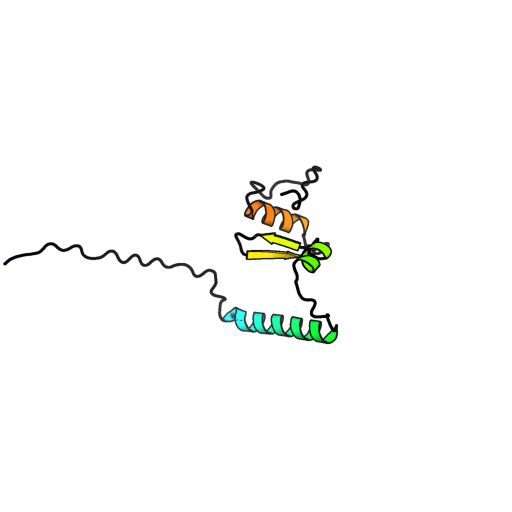 1 101 ? 12.781 10.168 -18.773 1.00 49.56 101 ALA A C 1
ATOM 815 O O . ALA A 1 101 ? 11.868 10.106 -19.586 1.00 49.56 101 ALA A O 1
ATOM 816 N N . HIS A 1 102 ? 12.853 11.117 -17.836 1.00 51.75 102 HIS A N 1
ATOM 817 C CA . HIS A 1 102 ? 11.892 12.206 -17.618 1.00 51.75 102 HIS A CA 1
ATOM 818 C C . HIS A 1 102 ? 11.443 12.930 -18.910 1.00 51.75 102 HIS A C 1
ATOM 820 O O . HIS A 1 102 ? 11.876 14.040 -19.205 1.00 51.75 102 HIS A O 1
ATOM 826 N N . GLY A 1 103 ? 10.545 12.308 -19.669 1.00 46.75 103 GLY A N 1
ATOM 827 C CA . GLY A 1 103 ? 9.894 12.860 -20.835 1.00 46.75 103 GLY A CA 1
ATOM 828 C C . GLY A 1 103 ? 8.750 13.714 -20.336 1.00 46.75 103 GLY A C 1
ATOM 829 O O . GLY A 1 103 ? 7.909 13.250 -19.571 1.00 46.75 103 GLY A O 1
ATOM 830 N N . LYS A 1 104 ? 8.747 14.980 -20.741 1.00 48.00 104 LYS A N 1
ATOM 831 C CA . LYS A 1 104 ? 7.796 16.027 -20.345 1.00 48.00 104 LYS A CA 1
ATOM 832 C C . LYS A 1 104 ? 6.351 15.788 -20.819 1.00 48.00 104 LYS A C 1
ATOM 834 O O . LYS A 1 104 ? 5.573 16.733 -20.880 1.00 48.00 104 LYS A O 1
ATOM 839 N N . ASN A 1 105 ? 5.980 14.554 -21.136 1.00 47.62 105 ASN A N 1
ATOM 840 C CA . ASN A 1 105 ? 4.653 14.219 -21.617 1.00 47.62 105 ASN A CA 1
ATOM 841 C C . ASN A 1 105 ? 3.890 13.628 -20.439 1.00 47.62 105 ASN A C 1
ATOM 843 O O . ASN A 1 105 ? 4.233 12.558 -19.937 1.00 47.62 105 ASN A O 1
ATOM 847 N N . GLY A 1 106 ? 2.925 14.403 -19.945 1.00 52.31 106 GLY A N 1
ATOM 848 C CA . GLY A 1 106 ? 2.104 14.108 -18.779 1.00 52.31 106 GLY A CA 1
ATOM 849 C C . GLY A 1 106 ? 1.221 12.885 -18.979 1.00 52.31 106 GLY A C 1
ATOM 850 O O . GLY A 1 106 ? 0.014 13.018 -19.117 1.00 52.31 106 GLY A O 1
ATOM 851 N N . PHE A 1 107 ? 1.821 11.698 -18.956 1.00 56.84 107 PHE A N 1
ATOM 852 C CA . PHE A 1 107 ? 1.081 10.466 -18.769 1.00 56.84 107 PHE A CA 1
ATOM 853 C C . PHE A 1 107 ? 0.523 10.480 -17.345 1.00 56.84 107 PHE A C 1
ATOM 855 O O . PHE A 1 107 ? 1.274 10.365 -16.369 1.00 56.84 107 PHE A O 1
ATOM 862 N N . ASN A 1 108 ? -0.781 10.703 -17.227 1.00 55.25 108 ASN A N 1
ATOM 863 C CA . ASN A 1 108 ? -1.510 10.535 -15.987 1.00 55.25 108 ASN A CA 1
ATOM 864 C C . ASN A 1 108 ? -1.994 9.079 -15.934 1.00 55.25 108 ASN A C 1
ATOM 866 O O . ASN A 1 108 ? -2.852 8.706 -16.727 1.00 55.25 108 ASN A O 1
ATOM 870 N N . PRO A 1 109 ? -1.492 8.250 -15.000 1.00 51.19 109 PRO A N 1
ATOM 871 C CA . PRO A 1 109 ? -1.924 6.858 -14.861 1.00 51.19 109 PRO A CA 1
ATOM 872 C C . PRO A 1 109 ? -3.424 6.660 -14.606 1.00 51.19 109 PRO A C 1
ATOM 874 O O . PRO A 1 109 ? -3.873 5.525 -14.611 1.00 51.19 109 PRO A O 1
ATOM 877 N N . ARG A 1 110 ? -4.182 7.733 -14.329 1.00 52.94 110 ARG A N 1
ATOM 878 C CA . ARG A 1 110 ? -5.645 7.691 -14.176 1.00 52.94 110 ARG A CA 1
ATOM 879 C C . ARG A 1 110 ? -6.424 7.853 -15.485 1.00 52.94 110 ARG A C 1
ATOM 881 O O . ARG A 1 110 ? -7.645 7.782 -15.440 1.00 52.94 110 ARG A O 1
ATOM 888 N N . ASP A 1 111 ? -5.752 8.142 -16.596 1.00 53.75 111 ASP A N 1
ATOM 889 C CA . ASP A 1 111 ? -6.400 8.296 -17.906 1.00 53.75 111 ASP A CA 1
ATOM 890 C C . ASP A 1 111 ? -6.551 6.942 -18.639 1.00 53.75 111 ASP A C 1
ATOM 892 O O . ASP A 1 111 ? -6.977 6.915 -19.793 1.00 53.75 111 ASP A O 1
ATOM 896 N N . LEU A 1 112 ? -6.184 5.836 -17.976 1.00 50.50 112 LEU A N 1
ATOM 897 C CA . LEU A 1 112 ? -6.447 4.456 -18.391 1.00 50.50 112 LEU A CA 1
ATOM 898 C C . LEU A 1 112 ? -7.700 3.901 -17.712 1.00 50.50 112 LEU A C 1
ATOM 900 O O . LEU A 1 112 ? -7.902 4.211 -16.515 1.00 50.50 112 LEU A O 1
#

Radius of gyration: 23.39 Å; chains: 1; bounding box: 31×80×42 Å

Sequence (112 aa):
MAMMGNGHSENDQQNGLDDDVIPEEWLEEIRRRKKLVSEACEKYKSVKIPLTKEWIKENGDHLIVEDQYKIIYCRVPKSGNTSWKRLLLALSGIINDTSMAHGKNGFNPRDL

Foldseek 3Di:
DDDDDDDDDDPPPPPPPPPVDDDPVCPVVVVVVVVVVVVVCVVVVVPPDPPDPVCCVVPVLQWDADPVVRDIDGQDPPPCSLQVVLVSCCVSVVDVDSPPDPDVDPPDVVVD

Secondary structure (DSSP, 8-state):
------------------TT---HHHHHHHHHHHHHHHHHHHHTT-------HHHHHHHGGGEEEETTTTEEEE--TTTTHHHHHHHHHHHTTSSS-S-----S----TT--

InterPro domains:
  IPR005331 Sulfotransferase [PF03567] (61-93)
  IPR018011 Carbohydrate sulfotransferase 8-10 [PTHR12137] (29-98)

pLDDT: mean 74.88, std 19.1, range [34.72, 96.06]

Organism: Lingula anatina (NCBI:txid7574)